Protein AF-A8WPT4-F1 (afdb_monomer)

pLDDT: mean 79.36, std 13.87, range [49.47, 96.12]

Organism: Caenorhabditis briggsae (NCBI:txid6238)

Mean predicted aligned error: 9.56 Å

InterPro domains:
  IPR035940 CAP superfamily [G3DSA:3.40.33.10] (17-76)
  IPR035940 CAP superfamily [SSF55797] (1-61)

Nearest PDB structures (foldseek):
  6zj3-assembly1_LS  TM=3.608E-01  e=6.991E+00  Euglena gracilis

Secondary structure (DSSP, 8-state):
-HHHHHHHHHHHHTT-PPPHHHHHHHHHHHHHHHHHHHHT----TTT-SSPPPP-TT-PPP-HHHHHHHHHHHHHH-

Solvent-accessible surface area (backbone atoms only — not comparable to full-atom values): 4716 Å² total; per-residue (Å²): 118,74,69,60,55,56,50,51,52,57,58,52,65,72,67,72,72,70,51,75,68,50,46,52,52,54,46,45,56,53,42,52,54,52,47,34,38,29,70,41,74,43,66,43,84,90,76,44,102,60,69,59,72,56,45,82,88,72,75,80,73,55,75,70,56,54,55,53,52,51,55,49,40,74,75,72,104

Foldseek 3Di:
DVVVVVVCVVVVLVPLDDDPVRLVVVLVVVQVVLVCQQVQVDQCVVNDPGRRPHDDPRDRDDSVVSVVVSVCVVVPD

Sequence (77 aa):
MKFALCILVILGCASGQFGPVGIKHILRAHNDLRSDIAMGIYDGYGAFKQPKPPATNMRKVGPRSSQVWEEEFEIYG

Radius of gyration: 17.91 Å; Cα contacts (8 Å, |Δi|>4): 42; chains: 1; bounding box: 32×36×45 Å

Structure (mmCIF, N/CA/C/O backbone):
data_AF-A8WPT4-F1
#
_entry.id   AF-A8WPT4-F1
#
loop_
_atom_site.group_PDB
_atom_site.id
_atom_site.type_symbol
_atom_site.label_atom_id
_atom_site.label_alt_id
_atom_site.label_comp_id
_atom_site.label_asym_id
_atom_site.label_entity_id
_atom_site.label_seq_id
_atom_site.pdbx_PDB_ins_code
_atom_site.Cartn_x
_atom_site.Cartn_y
_atom_site.Cartn_z
_atom_site.occupancy
_atom_site.B_iso_or_equiv
_atom_site.auth_seq_id
_atom_site.auth_comp_id
_atom_site.auth_asym_id
_atom_site.auth_atom_id
_atom_site.pdbx_PDB_model_num
ATOM 1 N N . MET A 1 1 ? -18.131 27.616 31.339 1.00 49.47 1 MET A N 1
ATOM 2 C CA . MET A 1 1 ? -17.692 27.616 29.921 1.00 49.47 1 MET A CA 1
ATOM 3 C C . MET A 1 1 ? -16.408 26.814 29.676 1.00 49.47 1 MET A C 1
ATOM 5 O O . MET A 1 1 ? -16.324 26.158 28.652 1.00 49.47 1 MET A O 1
ATOM 9 N N . LYS A 1 2 ? -15.443 26.784 30.611 1.00 50.62 2 LYS A N 1
ATOM 10 C CA . LYS A 1 2 ? -14.175 26.034 30.468 1.00 50.62 2 LYS A CA 1
ATOM 11 C C . LYS A 1 2 ? -14.338 24.504 30.340 1.00 50.62 2 LYS A C 1
ATOM 13 O O . LYS A 1 2 ? -13.669 23.899 29.519 1.00 50.62 2 LYS A O 1
ATOM 18 N N . PHE A 1 3 ? -15.277 23.901 31.075 1.00 58.62 3 PHE A N 1
ATOM 19 C CA . PHE A 1 3 ? -15.519 2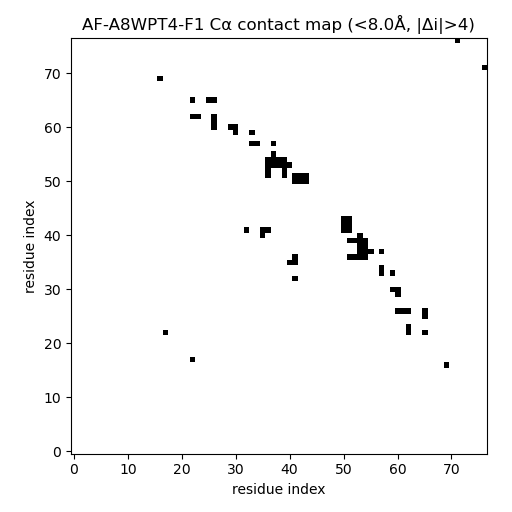2.446 31.043 1.00 58.62 3 PHE A CA 1
ATOM 20 C C . PHE A 1 3 ? -16.167 21.932 29.746 1.00 58.62 3 PHE A C 1
ATOM 22 O O . PHE A 1 3 ? -15.895 20.809 29.338 1.00 58.62 3 PHE A O 1
ATOM 29 N N . ALA A 1 4 ? -16.985 22.749 29.075 1.00 63.94 4 ALA A N 1
ATOM 30 C CA . ALA A 1 4 ? -17.652 22.353 27.831 1.00 63.94 4 ALA A CA 1
ATOM 31 C C . ALA A 1 4 ? -16.658 22.198 26.667 1.00 63.94 4 ALA A C 1
ATOM 33 O O . ALA A 1 4 ? -16.797 21.296 25.848 1.00 63.94 4 ALA A O 1
ATOM 34 N N . LEU A 1 5 ? -15.614 23.034 26.637 1.00 58.97 5 LEU A N 1
ATOM 35 C CA . LEU A 1 5 ? -14.538 22.937 25.649 1.00 58.97 5 LEU A CA 1
ATOM 36 C C . LEU A 1 5 ? -13.708 21.657 25.829 1.00 58.97 5 LEU A C 1
ATOM 38 O O . LEU A 1 5 ? -13.373 21.018 24.840 1.00 58.97 5 LEU A O 1
ATOM 42 N N . CYS A 1 6 ? -13.451 21.225 27.069 1.00 59.62 6 CYS A N 1
ATOM 43 C CA . CYS A 1 6 ? -12.753 19.961 27.327 1.00 59.62 6 CYS A CA 1
ATOM 44 C C . CYS A 1 6 ? -13.544 18.740 26.827 1.00 59.62 6 CYS A C 1
ATOM 46 O O . CYS A 1 6 ? -12.953 17.795 26.318 1.00 59.62 6 CYS A O 1
ATOM 48 N N . ILE A 1 7 ? -14.877 18.769 26.927 1.00 61.22 7 ILE A N 1
ATOM 49 C CA . ILE A 1 7 ? -15.743 17.684 26.440 1.00 61.22 7 ILE A CA 1
ATOM 50 C C . ILE A 1 7 ? -15.731 17.618 24.906 1.00 61.22 7 ILE A C 1
ATOM 52 O O . ILE A 1 7 ? -15.663 16.528 24.347 1.00 61.22 7 ILE A O 1
ATOM 56 N N . LEU A 1 8 ? -15.739 18.766 24.222 1.00 57.31 8 LEU A N 1
ATOM 57 C CA . LEU A 1 8 ? -15.652 18.822 22.757 1.00 57.31 8 LEU A CA 1
ATOM 58 C C . LEU A 1 8 ? -14.305 18.314 22.230 1.00 57.31 8 LEU A C 1
ATOM 60 O O . LEU A 1 8 ? -14.281 17.635 21.209 1.00 57.31 8 LEU A O 1
ATOM 64 N N . VAL A 1 9 ? -13.207 18.583 22.942 1.00 59.16 9 VAL A N 1
ATOM 65 C CA . VAL A 1 9 ? -11.883 18.033 22.608 1.00 59.16 9 VAL A CA 1
ATOM 66 C C . VAL A 1 9 ? -11.871 16.507 22.751 1.00 59.16 9 VAL A C 1
ATOM 68 O O . VAL A 1 9 ? -11.444 15.816 21.834 1.00 59.16 9 VAL A O 1
ATOM 71 N N . ILE A 1 10 ? -12.411 15.963 23.847 1.00 57.22 10 ILE A N 1
ATOM 72 C CA . ILE A 1 10 ? -12.437 14.508 24.082 1.00 57.22 10 ILE A CA 1
ATOM 73 C C . ILE A 1 10 ? -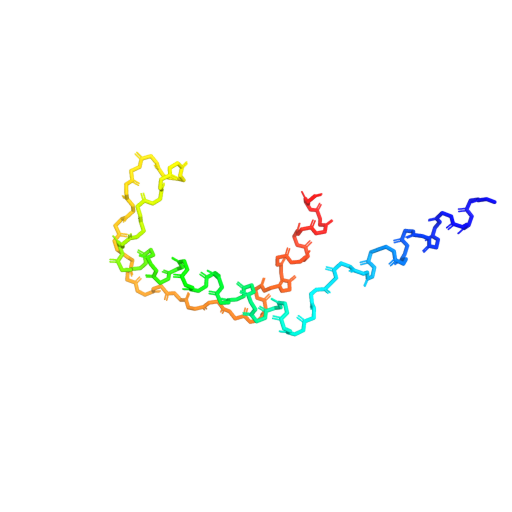13.340 13.784 23.066 1.00 57.22 10 ILE A C 1
ATOM 75 O O . ILE A 1 10 ? -12.967 12.735 22.545 1.00 57.22 10 ILE A O 1
ATOM 79 N N . LEU A 1 11 ? -14.515 14.343 22.757 1.00 53.59 11 LEU A N 1
ATOM 80 C CA . LEU A 1 11 ? -15.442 13.766 21.776 1.00 53.59 11 LEU A CA 1
ATOM 81 C C . LEU A 1 11 ? -14.938 13.910 20.332 1.00 53.59 11 LEU A C 1
ATOM 83 O O . LEU A 1 11 ? -15.193 13.030 19.515 1.00 53.59 11 LEU A O 1
ATOM 87 N N . GLY A 1 12 ? -14.209 14.988 20.027 1.00 55.88 12 GLY A N 1
ATOM 88 C CA . GLY A 1 12 ? -13.574 15.203 18.728 1.00 55.88 12 GLY A CA 1
ATOM 89 C C . GLY A 1 12 ? -12.488 14.167 18.436 1.00 55.88 12 GLY A C 1
ATOM 90 O O . GLY A 1 12 ? -12.547 13.507 17.400 1.00 55.88 12 GLY A O 1
ATOM 91 N N . CYS A 1 13 ? -11.557 13.951 19.373 1.00 55.16 13 CYS A N 1
ATOM 92 C CA . CYS A 1 13 ? -10.471 12.974 19.218 1.00 55.16 13 CYS A CA 1
ATOM 93 C C . CYS A 1 13 ? -10.985 11.534 19.035 1.00 55.16 13 CYS A C 1
ATOM 95 O O . CYS A 1 13 ? -10.462 10.796 18.210 1.00 55.16 13 CYS A O 1
ATOM 97 N N . ALA A 1 14 ? -12.065 11.143 19.720 1.00 54.50 14 ALA A N 1
ATOM 98 C CA . ALA A 1 14 ? -12.630 9.794 19.605 1.00 54.50 14 ALA A CA 1
ATOM 99 C C . ALA A 1 14 ? -13.309 9.495 18.247 1.00 54.50 14 ALA A C 1
ATOM 101 O O . ALA A 1 14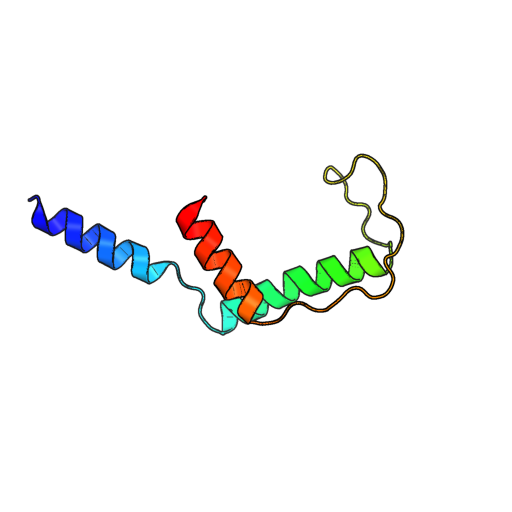 ? -13.651 8.346 17.972 1.00 54.50 14 ALA A O 1
ATOM 102 N N . SER A 1 15 ? -13.535 10.510 17.403 1.00 57.56 15 SER A N 1
ATOM 103 C CA . SER A 1 15 ? -14.268 10.376 16.133 1.00 57.56 15 SER A CA 1
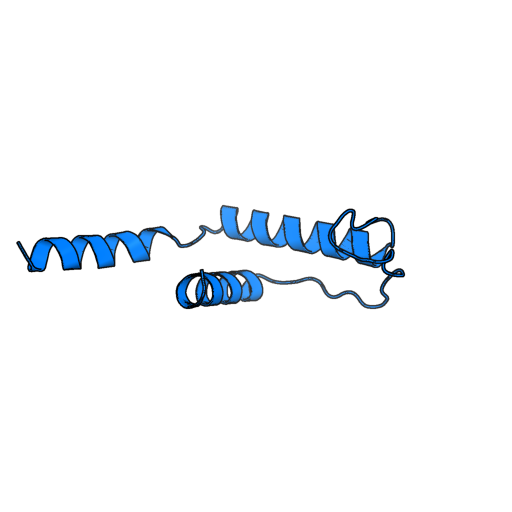ATOM 104 C C . SER A 1 15 ? -13.383 10.286 14.881 1.00 57.56 15 SER A C 1
ATOM 106 O O . SER A 1 15 ? -13.911 10.139 13.780 1.00 57.56 15 SER A O 1
ATOM 108 N N . GLY A 1 16 ? -12.053 10.327 15.034 1.00 62.31 16 GLY A N 1
ATOM 109 C CA . GLY A 1 16 ? -11.091 10.239 13.926 1.00 62.31 16 GLY A CA 1
ATOM 110 C C . GLY A 1 16 ? -10.696 8.818 13.503 1.00 62.31 16 GLY A C 1
ATOM 111 O O . GLY A 1 16 ? -10.030 8.650 12.485 1.00 62.31 16 GLY A O 1
ATOM 112 N N . GLN A 1 17 ? -11.096 7.791 14.257 1.00 71.81 17 GLN A N 1
ATOM 113 C CA . GLN A 1 17 ? -10.569 6.437 14.082 1.00 71.81 17 GLN A CA 1
ATOM 114 C C . GLN A 1 17 ? -11.268 5.675 12.947 1.00 71.81 17 GLN A C 1
ATOM 116 O O . GLN A 1 17 ? -12.502 5.621 12.871 1.00 71.81 17 GLN A O 1
ATOM 121 N N . PHE A 1 18 ? -10.493 5.054 12.051 1.00 76.38 18 PHE A N 1
ATOM 122 C CA . PHE A 1 18 ? -11.068 4.337 10.917 1.00 76.38 18 PHE A CA 1
ATOM 123 C C . PHE A 1 18 ? -11.741 3.038 11.368 1.00 76.38 18 PHE A C 1
ATOM 125 O O . PHE A 1 18 ? -11.147 2.167 12.001 1.00 76.38 18 PHE A O 1
ATOM 132 N N . GLY A 1 19 ? -12.996 2.853 10.959 1.00 85.19 19 GLY A N 1
ATOM 133 C CA . GLY A 1 19 ? -13.670 1.566 11.111 1.00 85.19 19 GLY A CA 1
ATOM 134 C C . GLY A 1 19 ? -13.030 0.462 10.246 1.00 85.19 19 GLY A C 1
ATOM 135 O O . GLY A 1 19 ? -12.260 0.750 9.324 1.00 85.19 19 GLY A O 1
ATOM 136 N N . PRO A 1 20 ? -13.413 -0.815 10.440 1.00 88.25 20 PRO A N 1
ATOM 137 C CA . PRO A 1 20 ? -12.822 -1.956 9.725 1.00 88.25 20 PRO A CA 1
ATOM 138 C C . PRO A 1 20 ? -12.854 -1.836 8.194 1.00 88.25 20 PRO A C 1
ATOM 140 O O . PRO A 1 20 ? -11.936 -2.280 7.502 1.00 88.25 20 PRO A O 1
ATOM 143 N N . VAL A 1 21 ? -13.911 -1.220 7.653 1.00 91.12 21 VAL A N 1
ATOM 144 C CA . VAL A 1 21 ? -14.043 -0.944 6.216 1.00 91.12 21 VAL A CA 1
ATOM 145 C C . VAL A 1 21 ? -13.014 0.097 5.767 1.00 91.12 21 VAL A C 1
ATOM 147 O O . VAL A 1 21 ? -12.327 -0.129 4.773 1.00 91.12 21 VAL A O 1
ATOM 150 N N . GLY A 1 22 ? -12.847 1.187 6.521 1.00 86.38 22 GLY A N 1
ATOM 151 C CA . GLY A 1 22 ? -11.845 2.222 6.248 1.00 86.38 22 GLY A CA 1
ATOM 152 C C . GLY A 1 22 ? -10.426 1.656 6.256 1.00 86.38 22 GLY A C 1
ATOM 153 O O . GLY A 1 22 ? -9.710 1.791 5.265 1.00 86.38 22 GLY A O 1
ATOM 154 N N . ILE A 1 23 ? -10.078 0.893 7.298 1.00 89.44 23 ILE A N 1
ATOM 155 C CA . ILE A 1 23 ? -8.792 0.184 7.409 1.00 89.44 23 ILE A CA 1
ATOM 156 C C . ILE A 1 23 ? -8.554 -0.704 6.179 1.00 89.44 23 ILE A C 1
ATOM 158 O O . ILE A 1 23 ? -7.480 -0.683 5.576 1.00 89.44 23 ILE A O 1
ATOM 162 N N . LYS A 1 24 ? -9.564 -1.468 5.745 1.00 91.75 24 LYS A N 1
ATOM 163 C CA . LYS A 1 24 ? -9.459 -2.319 4.551 1.00 91.75 24 LYS A CA 1
ATOM 164 C C . LYS A 1 24 ? -9.158 -1.509 3.286 1.00 91.75 24 LYS A C 1
ATOM 166 O O . LYS A 1 24 ? -8.340 -1.947 2.475 1.00 91.75 24 LYS A O 1
ATOM 171 N N . HIS A 1 25 ? -9.802 -0.357 3.101 1.00 90.81 25 HIS A N 1
ATOM 172 C CA . HIS A 1 25 ? -9.554 0.512 1.949 1.00 90.81 25 HIS A CA 1
ATOM 173 C C . HIS A 1 25 ? -8.156 1.134 1.984 1.00 90.81 25 HIS A C 1
ATOM 175 O O . HIS A 1 25 ? -7.464 1.105 0.966 1.00 90.81 25 HIS A O 1
ATOM 181 N N . ILE A 1 26 ? -7.706 1.600 3.150 1.00 88.56 26 ILE A N 1
ATOM 182 C CA . ILE A 1 26 ? -6.357 2.144 3.354 1.00 88.56 26 ILE A CA 1
ATOM 183 C C . ILE A 1 26 ? -5.294 1.095 3.013 1.00 88.56 26 ILE A C 1
ATOM 185 O O . ILE A 1 26 ? -4.381 1.362 2.228 1.00 88.56 26 ILE A O 1
ATOM 189 N N . LEU A 1 27 ? -5.432 -0.124 3.542 1.00 93.44 27 LEU A N 1
ATOM 190 C CA . LEU A 1 27 ? -4.502 -1.218 3.259 1.00 93.44 27 LEU A CA 1
ATOM 191 C C . LEU A 1 27 ? -4.498 -1.614 1.784 1.00 93.44 27 LEU A C 1
ATOM 193 O O . LEU A 1 27 ? -3.447 -1.987 1.262 1.00 93.44 27 LEU A O 1
ATOM 197 N N . ARG A 1 28 ? -5.657 -1.579 1.119 1.00 94.62 28 ARG A N 1
ATOM 198 C CA . ARG A 1 28 ? -5.750 -1.861 -0.315 1.00 94.62 28 ARG A CA 1
ATOM 199 C C . ARG A 1 28 ? -4.978 -0.815 -1.110 1.00 94.62 28 ARG A C 1
ATOM 201 O O . ARG A 1 28 ? -4.049 -1.193 -1.807 1.00 94.62 28 ARG A O 1
ATOM 208 N N . ALA A 1 29 ? -5.283 0.468 -0.920 1.00 92.56 29 ALA A N 1
ATOM 209 C CA . ALA A 1 29 ? -4.623 1.555 -1.641 1.00 92.56 29 ALA A CA 1
ATOM 210 C C . ALA A 1 29 ? -3.089 1.504 -1.499 1.00 92.56 29 ALA A C 1
ATOM 212 O O . ALA A 1 29 ? -2.364 1.604 -2.485 1.00 92.56 29 ALA A O 1
ATOM 213 N N . HIS A 1 30 ? -2.587 1.257 -0.284 1.00 93.19 30 HIS A N 1
ATOM 214 C CA . HIS A 1 30 ? -1.148 1.128 -0.050 1.00 93.19 30 HIS A CA 1
ATOM 215 C C . HIS A 1 30 ? -0.535 -0.091 -0.738 1.00 93.19 30 HIS A C 1
ATOM 217 O O . HIS A 1 30 ? 0.561 -0.004 -1.288 1.00 93.19 30 HIS A O 1
ATOM 223 N N . ASN A 1 31 ? -1.197 -1.247 -0.677 1.00 96.12 31 ASN A N 1
ATOM 224 C CA . ASN A 1 31 ? -0.661 -2.461 -1.283 1.00 96.12 31 ASN A CA 1
ATOM 225 C C . ASN A 1 31 ? -0.739 -2.433 -2.814 1.00 96.12 31 ASN A C 1
ATOM 227 O O . ASN A 1 31 ? 0.173 -2.960 -3.445 1.00 96.12 31 ASN A O 1
ATOM 231 N N . ASP A 1 32 ? -1.754 -1.787 -3.388 1.00 95.56 32 ASP A N 1
ATOM 232 C CA . ASP A 1 32 ? -1.873 -1.580 -4.834 1.00 95.56 32 ASP A CA 1
ATOM 233 C C . ASP A 1 32 ? -0.707 -0.702 -5.324 1.00 95.56 32 ASP A C 1
ATOM 235 O O . ASP A 1 32 ? 0.082 -1.139 -6.160 1.00 95.56 32 ASP A O 1
ATOM 239 N N . LEU A 1 33 ? -0.464 0.448 -4.678 1.00 91.69 33 LEU A N 1
ATOM 240 C CA . LEU A 1 33 ? 0.689 1.304 -4.991 1.00 91.69 33 LEU A CA 1
ATOM 241 C C . LEU A 1 33 ? 2.033 0.569 -4.831 1.00 91.69 33 LEU A C 1
ATOM 243 O O . LEU A 1 33 ? 2.919 0.670 -5.681 1.00 91.69 33 LEU A O 1
ATOM 247 N N . ARG A 1 34 ? 2.215 -0.190 -3.742 1.00 93.19 34 ARG A N 1
ATOM 248 C CA . ARG A 1 34 ? 3.439 -0.986 -3.527 1.00 93.19 34 ARG A CA 1
ATOM 249 C C . ARG A 1 34 ? 3.634 -2.040 -4.615 1.00 93.19 34 ARG A C 1
ATOM 251 O O . ARG A 1 34 ? 4.780 -2.300 -4.978 1.00 93.19 34 ARG A O 1
ATOM 258 N N . SER A 1 35 ? 2.553 -2.634 -5.116 1.00 95.31 35 SER A N 1
ATOM 259 C CA . SER A 1 35 ? 2.584 -3.589 -6.225 1.00 95.31 35 SER A CA 1
ATOM 260 C C . SER A 1 35 ? 3.022 -2.913 -7.523 1.00 95.31 35 SER A C 1
ATOM 262 O O . SER A 1 35 ? 3.931 -3.406 -8.186 1.00 95.31 35 SER A O 1
ATOM 264 N N . ASP A 1 36 ? 2.459 -1.749 -7.846 1.00 92.19 36 ASP A N 1
ATOM 265 C CA . ASP A 1 36 ? 2.804 -1.001 -9.060 1.00 92.19 36 ASP A CA 1
ATOM 266 C C . ASP A 1 36 ? 4.272 -0.555 -9.064 1.00 92.19 36 ASP A C 1
ATOM 268 O O . ASP A 1 36 ? 4.973 -0.677 -10.073 1.00 92.19 36 ASP A O 1
ATOM 272 N N . ILE A 1 37 ? 4.777 -0.119 -7.905 1.00 90.81 37 ILE A N 1
ATOM 273 C CA . ILE A 1 37 ? 6.203 0.169 -7.705 1.00 90.81 37 ILE A CA 1
ATOM 274 C C . ILE A 1 37 ? 7.041 -1.104 -7.874 1.00 90.81 37 ILE A C 1
ATOM 276 O O . ILE A 1 37 ? 8.078 -1.075 -8.534 1.00 90.81 37 ILE A O 1
ATOM 280 N N . ALA A 1 38 ? 6.616 -2.232 -7.295 1.00 93.81 38 ALA A N 1
ATOM 281 C CA . ALA A 1 38 ? 7.353 -3.490 -7.398 1.00 93.81 38 ALA A CA 1
ATOM 282 C C . ALA A 1 38 ? 7.460 -3.991 -8.845 1.00 93.81 38 ALA A C 1
ATOM 284 O O . ALA A 1 38 ? 8.513 -4.491 -9.232 1.00 93.81 38 ALA A O 1
ATOM 285 N N . MET A 1 39 ? 6.413 -3.798 -9.647 1.00 93.62 39 MET A N 1
ATOM 286 C CA . MET A 1 39 ? 6.401 -4.124 -11.075 1.00 93.62 39 MET A CA 1
ATOM 287 C C . MET A 1 39 ? 7.150 -3.098 -11.940 1.00 93.62 39 MET A C 1
ATOM 289 O O . MET A 1 39 ? 7.397 -3.361 -13.113 1.00 93.62 39 MET A O 1
ATOM 293 N N . GLY A 1 40 ? 7.516 -1.938 -11.383 1.00 90.12 40 GLY A N 1
ATOM 294 C CA . GLY A 1 40 ? 8.153 -0.845 -12.121 1.00 90.12 40 GLY A CA 1
ATOM 295 C C . GLY A 1 40 ? 7.229 -0.146 -13.118 1.00 90.12 40 GLY A C 1
ATOM 296 O O . GLY A 1 40 ? 7.718 0.485 -14.049 1.00 90.12 40 GLY A O 1
ATOM 297 N N . ILE A 1 41 ? 5.910 -0.267 -12.944 1.00 89.62 41 ILE A N 1
ATOM 298 C CA . ILE A 1 41 ? 4.916 0.395 -13.806 1.00 89.62 41 ILE A CA 1
ATOM 299 C C . ILE A 1 41 ? 4.476 1.754 -13.252 1.00 89.62 41 ILE A C 1
ATOM 301 O O . ILE A 1 41 ? 3.840 2.529 -13.958 1.00 89.62 41 ILE A O 1
ATOM 305 N N . TYR A 1 42 ? 4.817 2.052 -11.996 1.00 86.62 42 TYR A N 1
ATOM 306 C CA . TYR A 1 42 ? 4.562 3.352 -11.387 1.00 86.62 42 TYR A CA 1
ATOM 307 C C . TYR A 1 42 ? 5.605 4.382 -11.848 1.00 86.62 42 TYR A C 1
ATOM 309 O O . TYR A 1 42 ? 6.781 4.292 -11.488 1.00 86.62 42 TYR A O 1
ATOM 317 N N . ASP A 1 43 ? 5.167 5.375 -12.623 1.00 79.62 43 ASP A N 1
ATOM 318 C CA . ASP A 1 43 ? 6.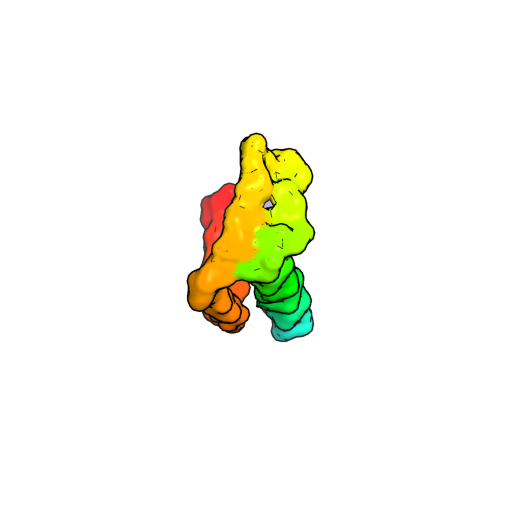022 6.435 -13.176 1.00 79.62 43 ASP A CA 1
ATOM 319 C C . ASP A 1 43 ? 6.422 7.503 -12.141 1.00 79.62 43 ASP A C 1
ATOM 321 O O . ASP A 1 43 ? 7.403 8.226 -12.331 1.00 79.62 43 ASP A O 1
ATOM 325 N N . GLY A 1 44 ? 5.699 7.567 -11.017 1.00 75.00 44 GLY A N 1
ATOM 326 C CA . GLY A 1 44 ? 5.965 8.469 -9.904 1.00 75.00 44 GLY A CA 1
ATOM 327 C C . GLY A 1 44 ? 5.981 9.936 -10.296 1.00 75.00 44 GLY A C 1
ATOM 328 O O . GLY A 1 44 ? 6.788 10.688 -9.741 1.00 75.00 44 GLY A O 1
ATOM 329 N N . TYR A 1 45 ? 5.121 10.337 -11.237 1.00 72.56 45 TYR A N 1
ATOM 330 C CA . TYR A 1 45 ? 5.058 11.708 -11.732 1.00 72.56 45 TYR A CA 1
ATOM 331 C C . TYR A 1 45 ? 4.977 12.723 -10.576 1.00 72.56 45 TYR A C 1
ATOM 333 O O . TYR A 1 45 ? 4.040 12.722 -9.781 1.00 72.56 45 TYR A O 1
ATOM 341 N N . GLY A 1 46 ? 6.011 13.559 -10.441 1.00 72.38 46 GLY A N 1
ATOM 342 C CA . GLY A 1 46 ? 6.146 14.550 -9.364 1.00 72.38 46 GLY A CA 1
ATOM 343 C C . GLY A 1 46 ? 6.599 14.004 -7.999 1.00 72.38 46 GLY A C 1
ATOM 344 O O . GLY A 1 46 ? 7.063 14.781 -7.168 1.00 72.38 46 GLY A O 1
ATOM 345 N N . ALA A 1 47 ? 6.537 12.690 -7.769 1.00 78.44 47 ALA A N 1
ATOM 346 C CA . ALA A 1 47 ? 6.977 12.043 -6.531 1.00 78.44 47 ALA A CA 1
ATOM 347 C C . ALA A 1 47 ? 8.467 11.663 -6.551 1.00 78.44 47 ALA A C 1
ATOM 349 O O . ALA A 1 47 ? 9.135 11.683 -5.515 1.00 78.44 47 ALA A O 1
ATOM 350 N N . PHE A 1 48 ? 9.014 11.333 -7.725 1.00 72.19 48 PHE A N 1
ATOM 351 C CA . PHE A 1 48 ? 10.422 10.977 -7.876 1.00 72.19 48 PHE A CA 1
ATOM 352 C C . PHE A 1 48 ? 11.113 11.835 -8.937 1.00 72.19 48 PHE A C 1
ATOM 354 O O . PHE A 1 48 ? 10.568 12.106 -10.000 1.00 72.19 48 PHE A O 1
ATOM 361 N N . LYS A 1 49 ? 12.370 12.221 -8.671 1.00 74.88 49 LYS A N 1
ATOM 362 C CA . LYS A 1 49 ? 13.226 12.898 -9.665 1.00 74.88 49 LYS A CA 1
ATOM 363 C C . LYS A 1 49 ? 13.575 11.998 -10.858 1.00 74.88 49 LYS A C 1
ATOM 365 O O . LYS A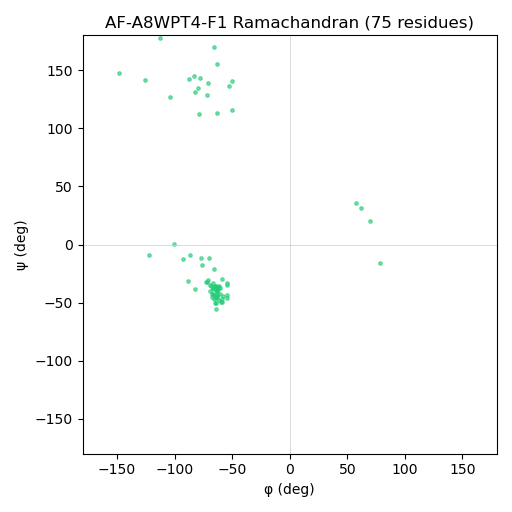 1 49 ? 14.006 12.507 -11.883 1.00 74.88 49 LYS A O 1
ATOM 370 N N . GLN A 1 50 ? 13.473 10.682 -10.679 1.00 75.12 50 GLN A N 1
ATOM 371 C CA . GLN A 1 50 ? 13.770 9.637 -11.658 1.00 75.12 50 GLN A CA 1
ATOM 372 C C . GLN A 1 50 ? 12.829 8.448 -11.403 1.00 75.12 50 GLN A C 1
ATOM 374 O O . GLN A 1 50 ? 12.533 8.193 -10.228 1.00 75.12 50 GLN A O 1
ATOM 379 N N . PRO A 1 51 ? 12.406 7.695 -12.436 1.00 72.56 51 PRO A N 1
ATOM 380 C CA . PRO A 1 51 ? 11.644 6.463 -12.249 1.00 72.56 51 PRO A CA 1
ATOM 381 C C . PRO A 1 51 ? 12.364 5.509 -11.289 1.00 72.56 51 PRO A C 1
ATOM 383 O O . PRO A 1 51 ? 13.586 5.340 -11.358 1.00 72.56 51 PRO A O 1
ATOM 386 N N . LYS A 1 52 ? 11.622 4.895 -10.363 1.00 76.44 52 LYS A N 1
ATOM 387 C CA . LYS A 1 52 ? 12.191 3.883 -9.465 1.00 76.44 52 LYS A CA 1
ATOM 388 C C . LYS A 1 52 ? 12.282 2.545 -10.207 1.00 76.44 52 LYS A C 1
ATOM 390 O 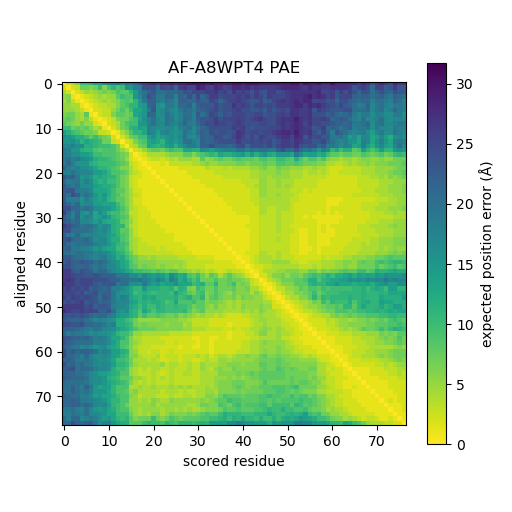O . LYS A 1 52 ? 11.314 2.168 -10.863 1.00 76.44 52 LYS A O 1
ATOM 395 N N . PRO A 1 53 ? 13.413 1.820 -10.114 1.00 85.19 53 PRO A N 1
ATOM 396 C CA . PRO A 1 53 ? 13.500 0.490 -10.700 1.00 85.19 53 PRO A CA 1
ATOM 397 C C . PRO A 1 53 ? 12.504 -0.467 -10.017 1.00 85.19 53 PRO A C 1
ATOM 399 O O . PRO A 1 53 ? 12.174 -0.247 -8.844 1.00 85.19 53 PRO A O 1
ATOM 402 N N . PRO A 1 54 ? 12.072 -1.541 -10.708 1.00 91.00 54 PRO A N 1
ATOM 403 C CA . PRO A 1 54 ? 11.276 -2.605 -10.106 1.00 91.00 54 PRO A CA 1
ATOM 404 C C . PRO A 1 54 ? 11.914 -3.115 -8.809 1.00 91.00 54 PRO A C 1
ATOM 406 O O . PRO A 1 54 ? 13.136 -3.268 -8.715 1.00 91.00 54 PRO A O 1
ATOM 409 N N . ALA A 1 55 ? 11.090 -3.397 -7.805 1.00 92.00 55 ALA A N 1
ATOM 410 C CA . ALA A 1 55 ? 11.554 -3.841 -6.496 1.00 92.00 55 ALA A CA 1
ATOM 411 C C . ALA A 1 55 ? 11.337 -5.345 -6.308 1.00 92.00 55 ALA A C 1
ATOM 413 O O . ALA A 1 55 ? 10.219 -5.849 -6.399 1.00 92.00 55 ALA A O 1
ATOM 414 N N . THR A 1 56 ? 12.394 -6.067 -5.941 1.00 92.69 56 THR A N 1
ATOM 415 C CA . THR A 1 56 ? 12.295 -7.467 -5.509 1.00 92.69 56 THR A CA 1
ATOM 416 C C . THR A 1 56 ? 11.919 -7.553 -4.028 1.00 92.69 56 THR A C 1
ATOM 418 O O . THR A 1 56 ? 12.394 -6.749 -3.227 1.00 92.69 56 THR A O 1
ATOM 421 N N . ASN A 1 57 ? 11.134 -8.563 -3.633 1.00 94.25 57 ASN A N 1
ATOM 422 C CA . ASN A 1 57 ? 10.741 -8.819 -2.235 1.00 94.25 57 ASN A CA 1
ATOM 423 C C . ASN A 1 57 ? 9.920 -7.692 -1.568 1.00 94.25 57 ASN A C 1
ATOM 425 O O . ASN A 1 57 ? 10.003 -7.487 -0.352 1.00 94.25 57 ASN A O 1
ATOM 429 N N . MET A 1 58 ? 9.103 -6.964 -2.340 1.00 95.44 58 MET A N 1
ATOM 430 C CA . MET A 1 58 ? 8.193 -5.954 -1.792 1.00 95.44 58 MET A CA 1
ATOM 431 C C . MET A 1 58 ? 7.152 -6.605 -0.868 1.00 95.44 58 MET A C 1
ATOM 433 O O . MET A 1 58 ? 6.293 -7.370 -1.303 1.00 95.44 58 MET A O 1
ATOM 437 N N . ARG A 1 59 ? 7.221 -6.304 0.434 1.00 94.94 59 ARG A N 1
ATOM 438 C CA . ARG A 1 59 ? 6.325 -6.906 1.437 1.00 94.94 59 ARG A CA 1
ATOM 439 C C . ARG A 1 59 ? 4.944 -6.259 1.427 1.00 94.94 59 ARG A C 1
ATOM 441 O O . ARG A 1 59 ? 4.839 -5.037 1.307 1.00 94.94 59 ARG A O 1
ATOM 448 N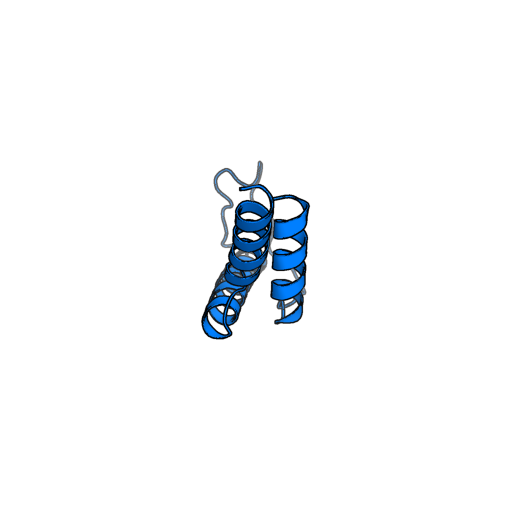 N . LYS A 1 60 ? 3.906 -7.061 1.649 1.00 94.81 60 LYS A N 1
ATOM 449 C CA . LYS A 1 60 ? 2.547 -6.575 1.902 1.00 94.81 60 LYS A CA 1
ATOM 450 C C . LYS A 1 60 ? 2.465 -5.923 3.286 1.00 94.81 60 LYS A C 1
ATOM 452 O O . LYS A 1 60 ? 3.032 -6.453 4.241 1.00 94.81 60 LYS A O 1
ATOM 457 N N . VAL A 1 61 ? 1.751 -4.807 3.399 1.00 94.44 61 VAL A N 1
ATOM 458 C CA . VAL A 1 61 ? 1.425 -4.192 4.696 1.00 94.44 61 VAL A CA 1
ATOM 459 C C . VAL A 1 61 ? 0.135 -4.782 5.263 1.00 94.44 61 VAL A C 1
ATOM 461 O O . VAL A 1 61 ? -0.796 -5.102 4.517 1.00 94.44 61 VAL A O 1
ATOM 464 N N . GLY A 1 62 ? 0.107 -4.963 6.584 1.00 92.38 62 GLY A N 1
ATOM 465 C CA . GLY A 1 62 ? -1.005 -5.563 7.321 1.00 92.38 62 GLY A CA 1
ATOM 466 C C . GLY A 1 62 ? -1.719 -4.563 8.237 1.00 92.38 62 GLY A C 1
ATOM 467 O O . GLY A 1 62 ? -1.275 -3.425 8.357 1.00 92.38 62 GLY A O 1
ATOM 468 N N . PRO A 1 63 ? -2.794 -4.979 8.929 1.00 86.31 63 PRO A N 1
ATOM 469 C CA . PRO A 1 63 ? -3.652 -4.085 9.719 1.00 86.31 63 PRO A CA 1
ATOM 470 C C . PRO A 1 63 ? -2.936 -3.239 10.772 1.00 86.31 63 PRO A C 1
ATOM 472 O O . PRO A 1 63 ? -3.309 -2.088 10.974 1.00 86.31 63 PRO A O 1
ATOM 475 N N . ARG A 1 64 ? -1.862 -3.762 11.378 1.00 86.31 64 ARG A N 1
ATOM 476 C CA . ARG A 1 64 ? -1.040 -3.009 12.337 1.00 86.31 64 ARG A CA 1
ATOM 477 C C . ARG A 1 64 ? -0.448 -1.729 11.737 1.00 86.31 64 ARG A C 1
ATOM 479 O O . ARG A 1 64 ? -0.253 -0.765 12.459 1.00 86.31 64 ARG A O 1
ATOM 486 N N . SER A 1 65 ? -0.186 -1.700 10.429 1.00 85.50 65 SER A N 1
ATOM 487 C CA . SER A 1 65 ? 0.303 -0.495 9.754 1.00 85.50 65 SER A CA 1
ATOM 488 C C . SER A 1 65 ? -0.727 0.637 9.775 1.00 85.50 65 SER A C 1
ATOM 490 O O . SER A 1 65 ? -0.331 1.776 9.962 1.00 85.50 65 SER A O 1
ATOM 492 N N . SER A 1 66 ? -2.028 0.332 9.664 1.00 80.81 66 SER A N 1
ATOM 493 C CA . SER A 1 66 ? -3.089 1.353 9.748 1.00 80.81 66 SER A CA 1
ATOM 494 C C . SER A 1 66 ? -3.121 2.018 11.119 1.00 80.81 66 SER A C 1
ATOM 496 O O . SER A 1 66 ? -3.219 3.232 11.201 1.00 80.81 66 SER A O 1
ATOM 498 N N . GLN A 1 67 ? -2.973 1.224 12.182 1.00 80.88 67 GLN A N 1
ATOM 499 C CA . GLN A 1 67 ? -2.957 1.722 13.560 1.00 80.88 67 GLN A CA 1
ATOM 500 C C . GLN A 1 67 ? -1.773 2.663 13.802 1.00 80.88 67 GLN A C 1
ATOM 502 O O . GLN A 1 67 ? -1.951 3.742 14.345 1.00 80.88 67 GLN A O 1
ATOM 507 N N . VAL A 1 68 ? -0.579 2.288 13.330 1.00 84.62 68 VAL A N 1
ATOM 508 C CA . VAL A 1 68 ? 0.616 3.139 13.455 1.00 84.62 68 VAL A CA 1
ATOM 509 C C . VAL A 1 68 ? 0.452 4.452 12.684 1.00 84.62 68 VAL A C 1
ATOM 511 O O . VAL A 1 68 ? 0.842 5.496 13.186 1.00 84.62 68 VAL A O 1
ATOM 514 N N . TRP A 1 69 ? -0.142 4.433 11.487 1.00 82.31 69 TRP A N 1
ATOM 515 C CA . TRP A 1 69 ? -0.383 5.668 10.730 1.00 82.31 69 TRP A CA 1
ATOM 516 C C . TRP A 1 69 ? -1.423 6.575 11.381 1.00 82.31 69 TRP A C 1
ATOM 518 O O . TRP A 1 69 ? -1.278 7.790 11.314 1.00 82.31 69 TRP A O 1
ATOM 528 N N . GLU A 1 70 ? -2.457 6.003 12.001 1.00 78.31 70 GLU A N 1
ATOM 529 C CA . GLU A 1 70 ? -3.420 6.760 12.807 1.00 78.31 70 GLU A CA 1
ATOM 530 C C . GLU A 1 70 ? -2.711 7.441 13.988 1.00 78.31 70 GLU A C 1
ATOM 532 O O . GLU A 1 70 ? -2.850 8.649 14.155 1.00 78.31 70 GLU A O 1
ATOM 537 N N . GLU A 1 71 ? -1.872 6.708 14.730 1.00 80.44 71 GLU A N 1
ATOM 538 C CA . GLU A 1 71 ? -1.064 7.260 15.829 1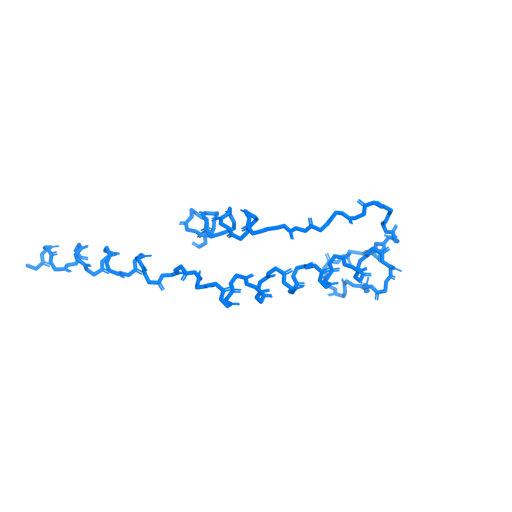.00 80.44 71 GLU A CA 1
ATOM 539 C C . GLU A 1 71 ? -0.123 8.381 15.347 1.00 80.44 71 GLU A C 1
ATOM 541 O O . GLU A 1 71 ? -0.053 9.449 15.952 1.00 80.44 71 GLU A O 1
ATOM 546 N N . GLU A 1 72 ? 0.594 8.171 14.239 1.00 77.88 72 GLU A N 1
ATOM 547 C CA . GLU A 1 72 ? 1.484 9.185 13.662 1.00 77.88 72 GLU A CA 1
ATOM 548 C C . GLU A 1 72 ? 0.716 10.423 13.182 1.00 77.88 72 GLU A C 1
ATOM 550 O O . GLU A 1 72 ? 1.195 11.542 13.367 1.00 77.88 72 GLU A O 1
ATOM 555 N N . PHE A 1 73 ? -0.469 10.251 12.591 1.00 76.25 73 PHE A N 1
ATOM 556 C CA . PHE A 1 73 ? -1.314 11.362 12.158 1.00 76.25 73 PHE A CA 1
ATOM 557 C C . PHE A 1 73 ? -1.839 12.174 13.345 1.00 76.25 73 PHE A C 1
ATOM 559 O O . PHE A 1 73 ? -1.868 13.396 13.277 1.00 76.25 73 PHE A O 1
ATOM 566 N N . GLU A 1 74 ? -2.192 11.535 14.458 1.00 75.31 74 GLU A N 1
ATOM 567 C CA . GLU A 1 74 ? -2.586 12.252 15.676 1.00 75.31 74 GLU A CA 1
ATOM 568 C C . GLU A 1 74 ? -1.428 13.046 16.300 1.00 75.31 74 GLU A C 1
ATOM 570 O O . GLU A 1 74 ? -1.648 14.104 16.891 1.00 75.31 74 GLU A O 1
ATOM 575 N N . ILE A 1 75 ? -0.193 12.548 16.179 1.00 74.19 75 ILE A N 1
ATOM 576 C CA . ILE A 1 75 ? 0.995 13.187 16.760 1.00 74.19 75 ILE A CA 1
ATOM 577 C C . ILE A 1 75 ? 1.540 14.311 15.865 1.00 74.19 75 ILE A C 1
ATOM 579 O O . ILE A 1 75 ? 2.022 15.321 16.385 1.00 74.19 75 ILE A O 1
ATOM 583 N N . TYR A 1 76 ? 1.513 14.132 14.542 1.00 71.75 76 TYR A N 1
ATOM 584 C CA . TYR A 1 76 ? 2.225 14.991 13.586 1.00 71.75 76 TYR A CA 1
ATOM 585 C C . TYR A 1 76 ? 1.342 15.668 12.525 1.00 71.75 76 TYR A C 1
ATOM 587 O O . TYR A 1 76 ? 1.870 16.479 11.759 1.00 71.75 76 TYR A O 1
ATOM 595 N N . GLY A 1 77 ? 0.063 15.298 12.424 1.00 55.91 77 GLY A N 1
ATOM 596 C CA . GLY A 1 77 ? -0.882 15.775 11.405 1.00 55.91 77 GLY A CA 1
ATOM 597 C C . GLY A 1 77 ? -1.528 17.125 11.688 1.00 55.91 77 GLY A C 1
ATOM 598 O O . GLY A 1 77 ? -1.454 17.626 12.833 1.00 55.91 77 GLY A O 1
#